Protein AF-A0A8T4M725-F1 (afdb_monomer_lite)

Sequence (139 aa):
MNHLEKFENYHKRKILRELKQAGILLTEINIPVIISETSFQIRSKKHSEQCPYYAQEKPCHDIKDLNCFLCVCPEYHSDMDEGGCRINNQSGKWHSPYPYSKSGKVWDCSDCSFPHFQAHIEQYLRQNLGELRRIQDEI

Secondary structure (DSSP, 8-state):
--HHHHHHHHHHHHHHHHHHHTT----GGGHHHHHHHTBHHHHHHH-GGG-HHHHTT--SS--TT-B-TTSS-TTB-TTSTT--BTT--TT-EEE--TTSSTTS-EEE-TT--GGG-HHHHHHHHHHHHHHHHHHHHT-

Structure (mmCIF, N/CA/C/O backbone):
data_AF-A0A8T4M725-F1
#
_entry.id   AF-A0A8T4M725-F1
#
loop_
_atom_site.group_PDB
_atom_site.id
_atom_site.type_symbol
_atom_site.label_atom_id
_atom_site.label_alt_id
_atom_site.label_comp_id
_atom_site.label_asym_id
_atom_site.label_entity_id
_atom_site.label_seq_id
_atom_site.pdbx_PDB_ins_code
_atom_site.Cartn_x
_atom_site.Cartn_y
_atom_site.Cartn_z
_atom_site.occupancy
_atom_site.B_iso_or_equiv
_atom_site.auth_seq_id
_atom_site.auth_comp_id
_atom_site.auth_asym_id
_atom_site.auth_atom_id
_atom_site.pdbx_PDB_model_num
ATOM 1 N N . MET A 1 1 ? -3.349 11.760 -16.121 1.00 75.31 1 MET A N 1
ATOM 2 C CA . MET A 1 1 ? -2.938 10.543 -15.406 1.00 75.31 1 MET A CA 1
ATOM 3 C C . MET A 1 1 ? -2.791 9.371 -16.347 1.00 75.31 1 MET A C 1
ATOM 5 O O . MET A 1 1 ? -3.751 9.030 -17.044 1.00 75.31 1 MET A O 1
ATOM 9 N N . ASN A 1 2 ? -1.602 8.776 -16.364 1.00 85.56 2 ASN A N 1
ATOM 10 C CA . ASN A 1 2 ? -1.346 7.507 -17.044 1.00 85.56 2 ASN A CA 1
ATOM 11 C C . ASN A 1 2 ? -1.966 6.329 -16.248 1.00 85.56 2 ASN A C 1
ATOM 13 O O . ASN A 1 2 ? -2.697 6.533 -15.273 1.00 85.56 2 ASN A O 1
ATOM 17 N N . HIS A 1 3 ? -1.736 5.090 -16.684 1.00 86.62 3 HIS A N 1
ATOM 18 C CA . HIS A 1 3 ? -2.301 3.907 -16.024 1.00 86.62 3 HIS A CA 1
ATOM 19 C C . HIS A 1 3 ? -1.738 3.659 -14.617 1.00 86.62 3 HIS A C 1
ATOM 21 O O . HIS A 1 3 ? -2.492 3.252 -13.733 1.00 86.62 3 HIS A O 1
ATOM 27 N N . LEU A 1 4 ? -0.454 3.940 -14.400 1.00 89.19 4 LEU A N 1
ATOM 28 C CA . LEU A 1 4 ? 0.237 3.731 -13.129 1.00 89.19 4 LEU A CA 1
ATOM 29 C C . LEU A 1 4 ? -0.248 4.739 -12.081 1.00 89.19 4 LEU A C 1
ATOM 31 O O . LEU A 1 4 ? -0.639 4.349 -10.984 1.00 89.19 4 LEU A O 1
ATOM 35 N N . GLU A 1 5 ? -0.355 6.014 -12.452 1.00 91.69 5 GLU A N 1
ATOM 36 C CA . GLU A 1 5 ? -0.890 7.074 -11.590 1.00 91.69 5 GLU A CA 1
ATOM 37 C C . GLU A 1 5 ? -2.371 6.841 -11.235 1.00 91.69 5 GLU A C 1
ATOM 39 O O . GLU A 1 5 ? -2.804 7.068 -10.102 1.00 91.69 5 GLU A O 1
ATOM 44 N N . LYS A 1 6 ? -3.174 6.329 -12.180 1.00 92.31 6 LYS A N 1
ATOM 45 C CA . LYS A 1 6 ? -4.560 5.915 -11.893 1.00 92.31 6 LYS A CA 1
ATOM 46 C C . LYS A 1 6 ? -4.605 4.785 -10.865 1.00 92.31 6 LYS A C 1
ATOM 48 O O . LYS A 1 6 ? -5.453 4.824 -9.974 1.00 92.31 6 LYS A O 1
ATOM 53 N N . PHE A 1 7 ? -3.727 3.791 -10.992 1.00 91.12 7 PHE A N 1
ATOM 54 C CA . PHE A 1 7 ? -3.665 2.654 -10.076 1.00 91.12 7 PHE A CA 1
ATOM 55 C C . PHE A 1 7 ? -3.221 3.070 -8.669 1.00 91.12 7 PHE A C 1
ATOM 57 O O . PHE A 1 7 ? -3.872 2.689 -7.696 1.00 91.12 7 PHE A O 1
ATOM 64 N N . GLU A 1 8 ? -2.192 3.914 -8.559 1.00 93.44 8 GLU A N 1
ATOM 65 C CA . GLU A 1 8 ? -1.749 4.482 -7.283 1.00 93.44 8 GLU A CA 1
ATOM 66 C C . GLU A 1 8 ? -2.887 5.225 -6.579 1.00 93.44 8 GLU A C 1
ATOM 68 O O . GLU A 1 8 ? -3.222 4.928 -5.429 1.00 93.44 8 GLU A O 1
ATOM 73 N N . ASN A 1 9 ? -3.541 6.148 -7.288 1.00 93.75 9 ASN A N 1
ATOM 74 C CA . ASN A 1 9 ? -4.636 6.925 -6.722 1.00 93.75 9 ASN A CA 1
ATOM 75 C C . ASN A 1 9 ? -5.833 6.050 -6.342 1.00 93.75 9 ASN A C 1
ATOM 77 O O . ASN A 1 9 ? -6.434 6.261 -5.286 1.00 93.75 9 ASN A O 1
ATOM 81 N N . TYR A 1 10 ? -6.167 5.054 -7.164 1.00 94.69 10 TYR A N 1
ATOM 82 C CA . TYR A 1 10 ? -7.211 4.085 -6.843 1.00 94.69 10 TYR A CA 1
ATOM 83 C C . TYR A 1 10 ? -6.890 3.324 -5.552 1.00 94.69 10 TYR A C 1
ATOM 85 O O . TYR A 1 10 ? -7.731 3.280 -4.653 1.00 94.69 10 TYR A O 1
ATOM 93 N N . HIS A 1 11 ? -5.685 2.761 -5.436 1.00 93.50 11 HIS A N 1
ATOM 94 C CA . HIS A 1 11 ? -5.290 1.967 -4.276 1.00 93.50 11 HIS A CA 1
ATOM 95 C C . HIS A 1 11 ? -5.275 2.811 -2.997 1.00 93.50 11 HIS A C 1
ATOM 97 O O . HIS A 1 11 ? -5.923 2.449 -2.015 1.00 93.50 11 HIS A O 1
ATOM 103 N N . LYS A 1 12 ? -4.634 3.986 -3.039 1.00 95.69 12 LYS A N 1
ATOM 104 C CA . LYS A 1 12 ? -4.592 4.943 -1.925 1.00 95.69 12 LYS A CA 1
ATOM 105 C C . LYS A 1 12 ? -5.999 5.305 -1.444 1.00 95.69 12 LYS A C 1
ATOM 107 O O . LYS A 1 12 ? -6.312 5.165 -0.264 1.00 95.69 12 LYS A O 1
ATOM 112 N N . ARG A 1 13 ? -6.892 5.703 -2.360 1.00 96.69 13 ARG A N 1
ATOM 113 C CA . ARG A 1 13 ? -8.282 6.053 -2.017 1.00 96.69 13 ARG A CA 1
ATOM 114 C C . ARG A 1 13 ? -9.077 4.854 -1.494 1.00 96.69 13 ARG A C 1
ATOM 116 O O . ARG A 1 13 ? -9.921 5.031 -0.621 1.00 96.69 13 ARG A O 1
ATOM 123 N N . LYS A 1 14 ? -8.819 3.642 -1.994 1.00 96.56 14 LYS A N 1
ATOM 124 C CA . LYS A 1 14 ? -9.477 2.416 -1.520 1.00 96.56 14 LYS A CA 1
ATOM 125 C C . LYS A 1 14 ? -9.165 2.146 -0.046 1.00 96.56 14 LYS A C 1
ATOM 127 O O . LYS A 1 14 ? -10.100 2.017 0.736 1.00 96.56 14 LYS A O 1
ATOM 132 N N . ILE A 1 15 ? -7.885 2.142 0.334 1.00 97.00 15 ILE A N 1
ATOM 133 C CA . ILE A 1 15 ? -7.462 1.923 1.727 1.00 97.00 15 ILE A CA 1
ATOM 134 C C . ILE A 1 15 ? -8.044 3.002 2.650 1.00 97.00 15 ILE A C 1
ATOM 136 O O . ILE A 1 15 ? -8.612 2.688 3.693 1.00 97.00 15 ILE A O 1
ATOM 140 N N . LEU A 1 16 ? -7.972 4.278 2.252 1.00 97.81 16 LEU A N 1
ATOM 141 C CA . LEU A 1 16 ? -8.519 5.382 3.053 1.00 97.81 16 LEU A CA 1
ATOM 142 C C . LEU A 1 16 ? -10.039 5.277 3.246 1.00 97.81 16 LEU A C 1
ATOM 144 O O . LEU A 1 16 ? -10.537 5.564 4.339 1.00 97.81 16 LEU A O 1
ATOM 148 N N . ARG A 1 17 ? -10.772 4.837 2.215 1.00 97.75 17 ARG A N 1
ATOM 149 C CA . ARG A 1 17 ? -12.215 4.577 2.298 1.00 97.75 17 ARG A CA 1
ATOM 150 C C . ARG A 1 17 ? -12.529 3.454 3.280 1.00 97.75 17 ARG A C 1
ATOM 152 O O . ARG A 1 17 ? -13.437 3.611 4.087 1.00 97.75 17 ARG A O 1
ATOM 159 N N . GLU A 1 18 ? -11.788 2.352 3.224 1.00 97.25 18 GLU A N 1
ATOM 160 C CA . GLU A 1 18 ? -11.969 1.211 4.132 1.00 97.25 18 GLU A CA 1
ATOM 161 C C . GLU A 1 18 ? -11.726 1.618 5.589 1.00 97.25 18 GLU A C 1
ATOM 163 O O . GLU A 1 18 ? -12.551 1.329 6.453 1.00 97.25 18 GLU A O 1
ATOM 168 N N . LEU A 1 19 ? -10.662 2.384 5.854 1.00 97.75 19 LEU A N 1
ATOM 169 C CA . LEU A 1 19 ? -10.391 2.940 7.183 1.00 97.75 19 LEU A CA 1
ATOM 170 C C . LEU A 1 19 ? -11.533 3.852 7.657 1.00 97.75 19 LEU A C 1
ATOM 172 O O . LEU A 1 19 ? -11.991 3.720 8.789 1.00 97.75 19 LEU A O 1
ATOM 176 N N . LYS A 1 20 ? -12.053 4.722 6.778 1.00 97.44 20 LYS A N 1
ATOM 177 C CA . LYS A 1 20 ? -13.187 5.610 7.093 1.00 97.44 20 LYS A CA 1
ATOM 178 C C . LYS A 1 20 ? -14.444 4.812 7.438 1.00 97.44 20 LYS A C 1
ATOM 180 O O . LYS A 1 20 ? -15.104 5.105 8.430 1.00 97.44 20 LYS A O 1
ATOM 185 N N . GLN A 1 21 ? -14.757 3.786 6.648 1.00 96.75 21 GLN A N 1
ATOM 186 C CA . GLN A 1 21 ? -15.901 2.894 6.868 1.00 96.75 21 GLN A CA 1
ATOM 187 C C . GLN A 1 21 ? -15.769 2.085 8.163 1.00 96.75 21 GLN A C 1
ATOM 189 O O . GLN A 1 21 ? -16.773 1.819 8.817 1.00 96.75 21 GLN A O 1
ATOM 194 N N . ALA A 1 22 ? -14.542 1.752 8.566 1.00 96.50 22 ALA A N 1
ATOM 195 C CA . ALA A 1 22 ? -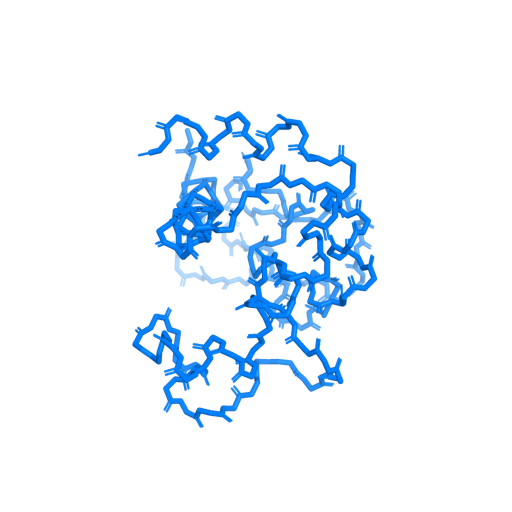14.240 1.129 9.852 1.00 96.50 22 ALA A CA 1
ATOM 196 C C . ALA A 1 22 ? -14.245 2.119 11.039 1.00 96.50 22 ALA A C 1
ATOM 198 O O . ALA A 1 22 ? -13.968 1.718 12.167 1.00 96.50 22 ALA A O 1
ATOM 199 N N . GLY A 1 23 ? -14.532 3.408 10.811 1.00 97.00 23 GLY A N 1
ATOM 200 C CA . GLY A 1 23 ? -14.507 4.446 11.847 1.00 97.00 23 GLY A CA 1
ATOM 201 C C . GLY A 1 23 ? -13.097 4.869 12.279 1.00 97.00 23 GLY A C 1
ATOM 202 O O . GLY A 1 23 ? -12.937 5.533 13.302 1.00 97.00 23 GLY A O 1
ATOM 203 N N . ILE A 1 24 ? -12.065 4.502 11.515 1.00 97.50 24 ILE A N 1
ATOM 204 C CA . ILE A 1 24 ? -10.667 4.819 11.807 1.00 97.50 24 ILE A CA 1
ATOM 205 C C . ILE A 1 24 ? -10.311 6.149 11.140 1.00 97.50 24 ILE A C 1
ATOM 207 O O . ILE A 1 24 ? -10.091 6.242 9.930 1.00 97.50 24 ILE A O 1
ATOM 211 N N . LEU A 1 25 ? -10.240 7.190 11.966 1.00 95.56 25 LEU A N 1
ATOM 212 C CA . LEU A 1 25 ? -9.823 8.525 11.545 1.00 95.56 25 LEU A CA 1
ATOM 213 C C . LEU A 1 25 ? -8.299 8.619 11.419 1.00 95.56 25 LEU A C 1
ATOM 215 O O . LEU A 1 25 ? -7.567 8.086 12.255 1.00 95.56 25 LEU A O 1
ATOM 219 N N . LEU A 1 26 ? -7.826 9.369 10.425 1.00 97.06 26 LEU A N 1
ATOM 220 C CA . LEU A 1 26 ? -6.406 9.646 10.192 1.00 97.06 26 LEU A CA 1
ATOM 221 C C . LEU A 1 26 ? -5.894 10.679 11.213 1.00 97.06 26 LEU A C 1
ATOM 223 O O . LEU A 1 26 ? -5.912 11.890 10.984 1.00 97.06 26 LEU A O 1
ATOM 227 N N . THR A 1 27 ? -5.455 10.181 12.371 1.00 97.12 27 THR A N 1
ATOM 228 C CA . THR A 1 27 ? -4.851 10.962 13.463 1.00 97.12 27 THR A CA 1
ATOM 229 C C . THR A 1 27 ? -3.556 10.303 13.944 1.00 97.12 27 THR A C 1
ATOM 231 O O . THR A 1 27 ? -3.397 9.093 13.799 1.00 97.12 27 THR A O 1
ATOM 234 N N . GLU A 1 28 ? -2.654 11.073 14.563 1.00 97.31 28 GLU A N 1
ATOM 235 C CA . GLU A 1 28 ? -1.399 10.555 15.141 1.00 97.31 28 GLU A CA 1
ATOM 236 C C . GLU A 1 28 ? -1.641 9.402 16.130 1.00 97.31 28 GLU A C 1
ATOM 238 O O . GLU A 1 28 ? -0.921 8.406 16.122 1.00 97.31 28 GLU A O 1
ATOM 243 N N . ILE A 1 29 ? -2.695 9.508 16.948 1.00 97.94 29 ILE A N 1
ATOM 244 C CA . ILE A 1 29 ? -3.077 8.495 17.946 1.00 97.94 29 ILE A CA 1
ATOM 245 C C . ILE A 1 29 ? -3.502 7.187 17.268 1.00 97.94 29 ILE A C 1
ATOM 247 O O . ILE A 1 29 ? -3.253 6.104 17.794 1.00 97.94 29 ILE A O 1
ATOM 251 N N . ASN A 1 30 ? -4.105 7.278 16.083 1.00 98.31 30 ASN A N 1
ATOM 252 C CA . ASN A 1 30 ? -4.588 6.123 15.339 1.00 98.31 30 ASN A CA 1
ATOM 253 C C . ASN A 1 30 ? -3.530 5.502 14.420 1.00 98.31 30 ASN A C 1
ATOM 255 O O . ASN A 1 30 ? -3.817 4.465 13.833 1.00 98.31 30 ASN A O 1
ATOM 259 N N . ILE A 1 31 ? -2.319 6.057 14.295 1.00 98.50 31 ILE A N 1
ATOM 260 C CA . ILE A 1 31 ? -1.262 5.474 13.445 1.00 98.50 31 ILE A CA 1
ATOM 261 C C . ILE A 1 31 ? -1.006 3.987 13.761 1.00 98.50 31 ILE A C 1
ATOM 263 O O . ILE A 1 31 ? -1.027 3.186 12.823 1.00 98.50 31 ILE A O 1
ATOM 267 N N . PRO A 1 32 ? -0.861 3.557 15.032 1.00 98.38 32 PRO A N 1
ATOM 268 C CA . PRO A 1 32 ? -0.705 2.136 15.351 1.00 98.38 32 PRO A CA 1
ATOM 269 C C . PRO A 1 32 ? -1.909 1.284 14.926 1.00 98.38 32 PRO A C 1
ATOM 271 O O . PRO A 1 32 ? -1.742 0.156 14.462 1.00 98.38 32 PRO A O 1
ATOM 274 N N . VAL A 1 33 ? -3.124 1.831 15.040 1.00 98.44 33 VAL A N 1
ATOM 275 C CA . VAL A 1 33 ? -4.365 1.160 14.619 1.00 98.44 33 VAL A CA 1
ATOM 276 C C . VAL A 1 33 ? -4.408 1.021 13.099 1.00 98.44 33 VAL A C 1
ATOM 278 O O . VAL A 1 33 ? -4.707 -0.058 12.599 1.00 98.44 33 VAL A O 1
ATOM 281 N N . ILE A 1 34 ? -4.046 2.073 12.360 1.00 98.50 34 ILE A N 1
ATOM 282 C CA . ILE A 1 34 ? -3.968 2.067 10.893 1.00 98.50 34 ILE A CA 1
ATOM 283 C C . ILE A 1 34 ? -2.971 1.006 10.428 1.00 98.50 34 ILE A C 1
ATOM 285 O O . ILE A 1 34 ? -3.300 0.199 9.560 1.00 98.50 34 ILE A O 1
ATOM 289 N N . ILE A 1 35 ? -1.778 0.965 11.026 1.00 98.38 35 ILE A N 1
ATOM 290 C CA . ILE A 1 35 ? -0.756 -0.043 10.728 1.00 98.38 35 ILE A CA 1
ATOM 291 C C . ILE A 1 35 ? -1.300 -1.451 11.004 1.00 98.38 35 ILE A C 1
ATOM 293 O O . ILE A 1 35 ? -1.195 -2.326 10.150 1.00 98.38 35 ILE A O 1
ATOM 297 N N . SER A 1 36 ? -1.930 -1.686 12.154 1.00 98.12 36 SER A N 1
ATOM 298 C CA . SER A 1 36 ? -2.493 -3.002 12.472 1.00 98.12 36 SER A CA 1
ATOM 299 C C . SER A 1 36 ? -3.581 -3.424 11.475 1.00 98.12 36 SER A C 1
ATOM 301 O O . SER A 1 36 ? -3.514 -4.519 10.910 1.00 98.12 36 SER A O 1
ATOM 303 N N . GLU A 1 37 ? -4.532 -2.535 11.188 1.00 98.06 37 GLU A N 1
ATOM 304 C CA . GLU A 1 37 ? -5.683 -2.807 10.323 1.00 98.06 37 GLU A CA 1
ATOM 305 C C . GLU A 1 37 ? -5.282 -3.056 8.863 1.00 98.06 37 GLU A C 1
ATOM 307 O O . GLU A 1 37 ? -5.932 -3.807 8.136 1.00 98.06 37 GLU A O 1
ATOM 312 N N . THR A 1 38 ? -4.174 -2.457 8.433 1.00 97.81 38 THR A N 1
ATOM 313 C CA . THR A 1 38 ? -3.640 -2.616 7.076 1.00 97.81 38 THR A CA 1
ATOM 314 C C . THR A 1 38 ? -2.539 -3.665 6.956 1.00 97.81 38 THR A C 1
ATOM 316 O O . THR A 1 38 ? -2.014 -3.879 5.860 1.00 97.81 38 THR A O 1
ATOM 319 N N . SER A 1 39 ? -2.230 -4.379 8.041 1.00 97.81 39 SER A N 1
ATOM 320 C CA . SER A 1 39 ? -1.335 -5.534 8.005 1.00 97.81 39 SER A CA 1
ATOM 321 C C . SER A 1 39 ? -1.877 -6.640 7.096 1.00 97.81 39 SER A C 1
ATOM 323 O O . SER A 1 39 ? -3.090 -6.832 6.973 1.00 97.81 39 SER A O 1
ATOM 325 N N . PHE A 1 40 ? -0.979 -7.423 6.495 1.00 97.75 40 PHE A N 1
ATOM 326 C CA . PHE A 1 40 ? -1.358 -8.593 5.704 1.00 97.75 40 PHE A CA 1
ATOM 327 C C . PHE A 1 40 ? -2.253 -9.548 6.493 1.00 97.75 40 PHE A C 1
ATOM 329 O O . PHE A 1 40 ? -3.259 -10.009 5.969 1.00 97.75 40 PHE A O 1
ATOM 336 N N . GLN A 1 41 ? -1.922 -9.801 7.762 1.00 97.00 41 GLN A N 1
ATOM 337 C CA . GLN A 1 41 ? -2.647 -10.742 8.619 1.00 97.00 41 GLN A CA 1
ATOM 338 C C . GLN A 1 41 ? -4.112 -10.349 8.850 1.00 97.00 41 GLN A C 1
ATOM 340 O O . GLN A 1 41 ? -4.969 -11.224 8.988 1.00 97.00 41 GLN A O 1
ATOM 345 N N . ILE A 1 42 ? -4.401 -9.047 8.931 1.00 97.31 42 ILE A N 1
ATOM 346 C CA . ILE A 1 42 ? -5.766 -8.542 9.099 1.00 97.31 42 ILE A CA 1
ATOM 347 C C . ILE A 1 42 ? -6.467 -8.443 7.747 1.00 97.31 42 ILE A C 1
ATOM 349 O O . ILE A 1 42 ? -7.598 -8.919 7.600 1.00 97.31 42 ILE A O 1
ATOM 353 N N . ARG A 1 43 ? -5.790 -7.889 6.736 1.00 96.62 43 ARG A N 1
ATOM 354 C CA . ARG A 1 43 ? -6.373 -7.722 5.403 1.00 96.62 43 ARG A CA 1
ATOM 355 C C . ARG A 1 43 ? -6.666 -9.048 4.712 1.00 96.62 43 ARG A C 1
ATOM 357 O O . ARG A 1 43 ? -7.690 -9.133 4.043 1.00 96.62 43 ARG A O 1
ATOM 364 N N . SER A 1 44 ? -5.853 -10.087 4.911 1.00 96.94 44 SER A N 1
ATOM 365 C CA . SER A 1 44 ? -6.106 -11.408 4.323 1.00 96.94 44 SER A CA 1
ATOM 366 C C . SER A 1 44 ? -7.442 -12.000 4.769 1.00 96.94 44 SER A C 1
ATOM 368 O O . SER A 1 44 ? -8.151 -12.599 3.966 1.00 96.94 44 SER A O 1
ATOM 370 N N . LYS A 1 45 ? -7.830 -11.738 6.022 1.00 96.81 45 LYS A N 1
ATOM 371 C CA . LYS A 1 45 ? -9.081 -12.212 6.626 1.00 96.81 45 LYS A CA 1
ATOM 372 C C . LYS A 1 45 ? -10.284 -11.341 6.268 1.00 96.81 45 LYS A C 1
ATOM 374 O O . LYS A 1 45 ? -11.356 -11.863 5.992 1.00 96.81 45 LYS A O 1
ATOM 379 N N . LYS A 1 46 ? -10.126 -10.012 6.298 1.00 96.12 46 LYS A N 1
ATOM 380 C CA . LYS A 1 46 ? -11.233 -9.057 6.077 1.00 96.12 46 LYS A CA 1
ATOM 381 C C . LYS A 1 46 ? -11.523 -8.784 4.602 1.00 96.12 46 LYS A C 1
ATOM 383 O O . LYS A 1 46 ? -12.633 -8.393 4.251 1.00 96.12 46 LYS A O 1
ATOM 388 N N . HIS A 1 47 ? -10.520 -8.950 3.746 1.00 95.31 47 HIS A N 1
ATOM 389 C CA . HIS A 1 47 ? -10.534 -8.493 2.361 1.00 95.31 47 HIS A CA 1
ATOM 390 C C . HIS A 1 47 ? -9.999 -9.563 1.394 1.00 95.31 47 HIS A C 1
ATOM 392 O O . HIS A 1 47 ? -9.351 -9.215 0.408 1.00 95.31 47 HIS A O 1
ATOM 398 N N . SER A 1 48 ? -10.267 -10.848 1.656 1.00 95.44 48 SER A N 1
ATOM 399 C CA . SER A 1 48 ? -9.720 -12.005 0.918 1.00 95.44 48 SER A CA 1
ATOM 400 C C . SER A 1 48 ? -9.804 -11.886 -0.611 1.00 95.44 48 SER A C 1
ATOM 402 O O . SER A 1 48 ? -8.840 -12.192 -1.307 1.00 95.44 48 SER A O 1
ATOM 404 N N . GLU A 1 49 ? -10.905 -11.354 -1.143 1.00 96.19 49 GLU A N 1
ATOM 405 C CA . GLU A 1 49 ? -11.139 -11.203 -2.589 1.00 96.19 49 GLU A CA 1
ATOM 406 C C . GLU A 1 49 ? -10.370 -10.040 -3.240 1.00 96.19 49 GLU A C 1
ATOM 408 O O . GLU A 1 49 ? -10.317 -9.919 -4.462 1.00 96.19 49 GLU A O 1
ATOM 413 N N . GLN A 1 50 ? -9.768 -9.150 -2.448 1.00 94.75 50 GLN A N 1
ATOM 414 C CA . GLN A 1 50 ? -9.137 -7.934 -2.962 1.00 94.75 50 GLN A CA 1
ATOM 415 C C . GLN A 1 50 ? -7.694 -8.126 -3.441 1.00 94.75 50 GLN A C 1
ATOM 417 O O . GLN A 1 50 ? -7.128 -7.204 -4.032 1.00 94.75 50 GLN A O 1
ATOM 422 N N . CYS A 1 51 ? -7.085 -9.274 -3.143 1.00 94.62 51 CYS A N 1
ATOM 423 C CA . CYS A 1 51 ? -5.720 -9.602 -3.528 1.00 94.62 51 CYS A CA 1
ATOM 424 C C . CYS A 1 51 ? -5.556 -11.129 -3.618 1.00 94.62 51 CYS A C 1
ATOM 426 O O . CYS A 1 51 ? -5.929 -11.828 -2.676 1.00 94.62 51 CYS A O 1
ATOM 428 N N . PRO A 1 52 ? -4.928 -11.673 -4.676 1.00 95.56 52 PRO A N 1
ATOM 429 C CA . PRO A 1 52 ? -4.682 -13.113 -4.787 1.00 95.56 52 PRO A CA 1
ATOM 430 C C . PRO A 1 52 ? -3.898 -13.708 -3.607 1.00 95.56 52 PRO A C 1
ATOM 432 O O . PRO A 1 52 ? -4.116 -14.860 -3.245 1.00 95.56 52 PRO A O 1
ATOM 435 N N . TYR A 1 53 ? -3.004 -12.925 -2.995 1.00 95.81 53 TYR A N 1
ATOM 436 C CA . TYR A 1 53 ? -2.213 -13.325 -1.825 1.00 95.81 53 TYR A CA 1
ATOM 437 C C . TYR A 1 53 ? -3.049 -13.382 -0.540 1.00 95.81 53 TYR A C 1
ATOM 439 O O . TYR A 1 53 ? -2.802 -14.217 0.327 1.00 95.81 53 TYR A O 1
ATOM 447 N N . TYR A 1 54 ? -4.080 -12.538 -0.437 1.00 96.75 54 TYR A N 1
ATOM 448 C CA . TYR A 1 54 ? -5.045 -12.597 0.660 1.00 96.75 54 TYR A CA 1
ATOM 449 C C . TYR A 1 54 ? -5.885 -13.869 0.575 1.00 96.75 54 TYR A C 1
ATOM 451 O O . TYR A 1 54 ? -5.958 -14.601 1.554 1.00 96.7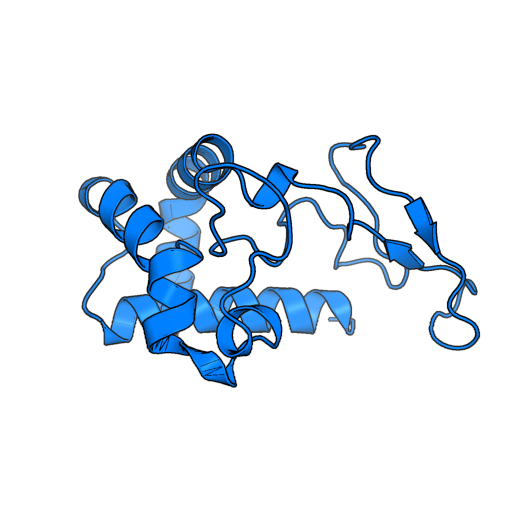5 54 TYR A O 1
ATOM 459 N N . ALA A 1 55 ? -6.431 -14.172 -0.607 1.00 97.00 55 ALA A N 1
ATOM 460 C CA . ALA A 1 55 ? -7.215 -15.385 -0.847 1.00 97.00 55 ALA A CA 1
ATOM 461 C C . ALA A 1 55 ? -6.428 -16.682 -0.591 1.00 97.00 55 ALA A C 1
ATOM 463 O O . ALA A 1 55 ? -7.006 -17.696 -0.216 1.00 97.00 55 ALA A O 1
ATOM 464 N N . GLN A 1 56 ? -5.110 -16.655 -0.800 1.00 96.38 56 GLN A N 1
ATOM 465 C CA . GLN A 1 56 ? -4.223 -17.792 -0.543 1.00 96.38 56 GLN A CA 1
ATOM 466 C C . GLN A 1 56 ? -3.697 -17.849 0.895 1.00 96.38 56 GLN A C 1
ATOM 468 O O . GLN A 1 56 ? -2.987 -18.796 1.225 1.00 96.38 56 GLN A O 1
ATOM 473 N N . GLU A 1 57 ? -3.970 -16.828 1.712 1.00 94.81 57 GLU A N 1
ATOM 474 C CA . GLU A 1 57 ? -3.384 -16.646 3.045 1.00 94.81 57 GLU A CA 1
ATOM 475 C C . GLU A 1 57 ? -1.842 -16.722 3.053 1.00 94.81 57 GLU A C 1
ATOM 477 O O . GLU A 1 57 ? -1.222 -17.095 4.048 1.00 94.81 57 GLU A O 1
ATOM 482 N N . LYS A 1 58 ? -1.201 -16.331 1.942 1.00 95.25 58 LYS A N 1
ATOM 483 C CA . LYS A 1 58 ? 0.262 -16.316 1.783 1.00 95.25 58 LYS A CA 1
ATOM 484 C C . LYS A 1 58 ? 0.769 -14.896 1.538 1.00 95.25 58 LYS A C 1
ATOM 486 O O . LYS A 1 58 ? 0.243 -14.241 0.641 1.00 95.25 58 LYS A O 1
ATOM 491 N N . PRO A 1 59 ? 1.773 -14.405 2.286 1.00 94.69 59 PRO A N 1
ATOM 492 C CA . PRO A 1 59 ? 2.314 -13.065 2.074 1.00 94.69 59 PRO A CA 1
ATOM 493 C C . PRO A 1 59 ? 2.990 -12.949 0.698 1.00 94.69 59 PRO A C 1
ATOM 495 O O . PRO A 1 59 ? 3.531 -13.926 0.182 1.00 94.69 59 PRO A O 1
ATOM 498 N N . CYS A 1 60 ? 2.959 -11.753 0.100 1.00 93.44 60 CYS A N 1
ATOM 499 C CA . CYS A 1 60 ? 3.618 -11.486 -1.185 1.00 93.44 60 CYS A CA 1
ATOM 500 C C . CYS A 1 60 ? 5.144 -11.352 -1.067 1.00 93.44 60 CYS A C 1
ATOM 502 O O . CYS A 1 60 ? 5.853 -11.674 -2.016 1.00 93.44 60 CYS A O 1
ATOM 504 N N . HIS A 1 61 ? 5.641 -10.940 0.102 1.00 90.88 61 HIS A N 1
ATOM 505 C CA . HIS A 1 61 ? 7.065 -10.877 0.435 1.00 90.88 61 HIS A CA 1
ATOM 506 C C . HIS A 1 61 ? 7.325 -11.626 1.735 1.00 90.88 61 HIS A C 1
ATOM 508 O O . HIS A 1 61 ? 6.523 -11.560 2.667 1.00 90.88 61 HIS A O 1
ATOM 514 N N . ASP A 1 62 ? 8.462 -12.309 1.817 1.00 90.81 62 ASP A N 1
ATOM 515 C CA . ASP A 1 62 ? 8.876 -13.014 3.031 1.00 90.81 62 ASP A CA 1
ATOM 516 C C . ASP A 1 62 ? 9.541 -12.046 4.018 1.00 90.81 62 ASP A C 1
ATOM 518 O O . ASP A 1 62 ? 10.760 -12.011 4.186 1.00 90.81 62 ASP A O 1
ATOM 522 N N . ILE A 1 63 ? 8.723 -11.185 4.624 1.00 92.44 63 ILE A N 1
ATOM 523 C CA . ILE A 1 63 ? 9.148 -10.290 5.697 1.00 92.44 63 ILE A CA 1
ATOM 524 C C . ILE A 1 63 ? 8.246 -10.453 6.909 1.00 92.44 63 ILE A C 1
ATOM 526 O O . ILE A 1 63 ? 7.033 -10.665 6.809 1.00 92.44 63 ILE A O 1
ATOM 530 N N . LYS A 1 64 ? 8.853 -10.296 8.083 1.00 90.00 64 LYS A N 1
ATOM 531 C CA . LYS A 1 64 ? 8.105 -10.216 9.328 1.00 90.00 64 LYS A CA 1
ATOM 532 C C . LYS A 1 64 ? 7.226 -8.960 9.308 1.00 90.00 64 LYS A C 1
ATOM 534 O O . LYS A 1 64 ? 7.680 -7.896 8.897 1.00 90.00 64 LYS A O 1
ATOM 539 N N . ASP A 1 65 ? 5.985 -9.105 9.767 1.00 92.62 65 ASP A N 1
ATOM 540 C CA . ASP A 1 65 ? 5.028 -8.005 9.932 1.00 92.62 65 ASP A CA 1
ATOM 541 C C . ASP A 1 65 ? 4.705 -7.255 8.620 1.00 92.62 65 ASP A C 1
ATOM 543 O O . ASP A 1 65 ? 4.569 -6.031 8.602 1.00 92.62 65 ASP A O 1
ATOM 547 N N . LEU A 1 66 ? 4.554 -7.999 7.510 1.00 96.75 66 LEU A N 1
ATOM 548 C CA . LEU A 1 66 ? 4.183 -7.446 6.202 1.00 96.75 66 LEU A CA 1
ATOM 549 C C . LEU A 1 66 ? 2.923 -6.582 6.297 1.00 96.75 66 LEU A C 1
ATOM 551 O O . LEU A 1 66 ? 1.854 -7.041 6.717 1.00 96.75 66 LEU A O 1
ATOM 555 N N . ASN A 1 67 ? 3.033 -5.339 5.837 1.00 97.81 67 ASN A N 1
ATOM 556 C CA . ASN A 1 67 ? 1.934 -4.389 5.830 1.00 97.81 67 ASN A CA 1
ATOM 557 C C . ASN A 1 67 ? 1.588 -3.933 4.409 1.00 97.81 67 ASN A C 1
ATOM 559 O O . ASN A 1 67 ? 2.460 -3.778 3.561 1.00 97.81 67 ASN A O 1
ATOM 563 N N . CYS A 1 68 ? 0.299 -3.755 4.129 1.00 96.94 68 CYS A N 1
ATOM 564 C CA . CYS A 1 68 ? -0.207 -3.481 2.791 1.00 96.94 68 CYS A CA 1
ATOM 565 C C . CYS A 1 68 ? -0.721 -2.044 2.596 1.00 96.94 68 CYS A C 1
ATOM 567 O O . CYS A 1 68 ? -1.277 -1.772 1.537 1.00 96.94 68 CYS A O 1
ATOM 569 N N . PHE A 1 69 ? -0.555 -1.132 3.564 1.00 97.75 69 PHE A N 1
ATOM 570 C CA . PHE A 1 69 ? -0.980 0.272 3.435 1.00 97.75 69 PHE A CA 1
ATOM 571 C C . PHE A 1 69 ? -0.356 0.949 2.207 1.00 97.75 69 PHE A C 1
ATOM 573 O O . PHE A 1 69 ? -1.062 1.574 1.420 1.00 97.75 69 PHE A O 1
ATOM 580 N N . LEU A 1 70 ? 0.956 0.771 2.016 1.00 96.75 70 LEU A N 1
ATOM 581 C CA . LEU A 1 70 ? 1.704 1.258 0.851 1.00 96.75 70 LEU A CA 1
ATOM 582 C C . LEU A 1 70 ? 1.940 0.150 -0.180 1.00 96.75 70 LEU A C 1
ATOM 584 O O . LEU A 1 70 ? 2.975 0.135 -0.835 1.00 96.75 70 LEU A O 1
ATOM 588 N N . CYS A 1 71 ? 1.004 -0.792 -0.358 1.00 93.75 71 CYS A N 1
ATOM 589 C CA . CYS A 1 71 ? 1.181 -1.843 -1.371 1.00 93.75 71 CYS A CA 1
ATOM 590 C C . CYS A 1 71 ? 1.454 -1.257 -2.768 1.00 93.75 71 CYS A C 1
ATOM 592 O O . CYS A 1 71 ? 2.156 -1.875 -3.567 1.00 93.75 71 CYS A O 1
ATOM 594 N N . VAL A 1 72 ? 0.952 -0.046 -3.040 1.00 93.19 72 VAL A N 1
ATOM 595 C CA . VAL A 1 72 ? 1.527 0.819 -4.072 1.00 93.19 72 VAL A CA 1
ATOM 596 C C . VAL A 1 72 ? 2.533 1.767 -3.428 1.00 93.19 72 VAL A C 1
ATOM 598 O O . VAL A 1 72 ? 2.172 2.604 -2.601 1.00 93.19 72 VAL A O 1
ATOM 601 N N . CYS A 1 73 ? 3.799 1.614 -3.815 1.00 95.06 73 CYS A N 1
ATOM 602 C CA . CYS A 1 73 ? 4.910 2.372 -3.256 1.00 95.06 73 CYS A CA 1
ATOM 603 C C . CYS A 1 73 ? 4.810 3.865 -3.630 1.00 95.06 73 CYS A C 1
ATOM 605 O O . CYS A 1 73 ? 4.759 4.167 -4.824 1.00 95.06 73 CYS A O 1
ATOM 607 N N . PRO A 1 74 ? 4.863 4.799 -2.661 1.00 94.38 74 PRO A N 1
ATOM 608 C CA . PRO A 1 74 ? 4.842 6.238 -2.947 1.00 94.38 74 PRO A CA 1
ATOM 609 C C . PRO A 1 74 ? 6.122 6.723 -3.648 1.00 94.38 74 PRO A C 1
ATOM 611 O O . PRO A 1 74 ? 6.125 7.762 -4.301 1.00 94.38 74 PRO A O 1
ATOM 614 N N . GLU A 1 75 ? 7.207 5.948 -3.560 1.00 95.50 75 GLU A N 1
ATOM 615 C CA . GLU A 1 75 ? 8.468 6.234 -4.248 1.00 95.50 75 GLU A CA 1
ATOM 616 C C . GLU A 1 75 ? 8.499 5.708 -5.689 1.00 95.50 75 GLU A C 1
ATOM 618 O O . GLU A 1 75 ? 9.507 5.863 -6.382 1.00 95.50 75 GLU A O 1
ATOM 623 N N . TYR A 1 76 ? 7.433 5.058 -6.162 1.00 95.50 76 TYR A N 1
ATOM 624 C CA . TYR A 1 76 ? 7.336 4.652 -7.559 1.00 95.50 76 TYR A CA 1
ATOM 625 C C . TYR A 1 76 ? 7.038 5.871 -8.441 1.00 95.50 76 TYR A C 1
ATOM 627 O O . TYR A 1 76 ? 6.196 6.707 -8.112 1.00 95.50 76 TYR A O 1
ATOM 635 N N . HIS A 1 77 ? 7.708 5.979 -9.587 1.00 94.50 77 HIS A N 1
ATOM 636 C CA . HIS A 1 77 ? 7.438 7.036 -10.567 1.00 94.50 77 HIS A CA 1
ATOM 637 C C . HIS A 1 77 ? 6.184 6.734 -11.390 1.00 94.50 77 HIS A C 1
ATOM 639 O O . HIS A 1 77 ? 6.244 6.440 -12.581 1.00 94.50 77 HIS A O 1
ATOM 645 N N . SER A 1 78 ? 5.027 6.781 -10.737 1.00 92.50 78 SER A N 1
ATOM 646 C CA . SER A 1 78 ? 3.728 6.543 -11.364 1.00 92.50 78 SER A CA 1
ATOM 647 C C . SER A 1 78 ? 3.355 7.607 -12.399 1.00 92.50 78 SER A C 1
ATOM 649 O O . SER A 1 78 ? 2.500 7.356 -13.235 1.00 92.50 78 SER A O 1
ATOM 651 N N . ASP A 1 79 ? 4.013 8.765 -12.388 1.00 91.94 79 ASP A N 1
ATOM 652 C CA . ASP A 1 79 ? 3.889 9.865 -13.347 1.00 91.94 79 ASP A CA 1
ATOM 653 C C . ASP A 1 79 ? 4.574 9.585 -14.698 1.00 91.94 79 ASP A C 1
ATOM 655 O O . ASP A 1 79 ? 4.303 10.280 -15.679 1.00 91.94 79 ASP A O 1
ATOM 659 N N . MET A 1 80 ? 5.395 8.533 -14.788 1.00 90.12 80 MET A N 1
ATOM 660 C CA . MET A 1 80 ? 6.061 8.088 -16.018 1.00 90.12 80 MET A CA 1
ATOM 661 C C . MET A 1 80 ? 5.438 6.789 -16.548 1.00 90.12 80 MET A C 1
ATOM 663 O O . MET A 1 80 ? 5.124 5.896 -15.766 1.00 90.12 80 MET A O 1
ATOM 667 N N . ASP A 1 81 ? 5.284 6.656 -17.873 1.00 85.62 81 ASP A N 1
ATOM 668 C CA . ASP A 1 81 ? 4.687 5.458 -18.501 1.00 85.62 81 ASP A CA 1
ATOM 669 C C . ASP A 1 81 ? 5.515 4.189 -18.213 1.00 85.62 81 ASP A C 1
ATOM 671 O O . ASP A 1 81 ? 4.975 3.087 -18.117 1.00 85.62 81 ASP A O 1
ATOM 675 N N . GLU A 1 82 ? 6.831 4.342 -18.064 1.00 89.06 82 GLU A N 1
ATOM 676 C CA . GLU A 1 82 ? 7.776 3.271 -17.756 1.00 89.06 82 GLU A CA 1
ATOM 677 C C . GLU A 1 82 ? 7.933 2.987 -16.261 1.00 89.06 82 GLU A C 1
ATOM 679 O O . GLU A 1 82 ? 8.558 1.989 -15.906 1.00 89.06 82 GLU A O 1
ATOM 684 N N . GLY A 1 83 ? 7.418 3.843 -15.380 1.00 91.94 83 GLY A N 1
ATOM 685 C CA . GLY A 1 83 ? 7.707 3.762 -13.953 1.00 91.94 83 GLY A CA 1
ATOM 686 C C . GLY A 1 83 ? 9.122 4.213 -13.573 1.00 91.94 83 GLY A C 1
ATOM 687 O O . GLY A 1 83 ? 9.807 4.927 -14.304 1.00 91.94 83 GLY A O 1
ATOM 688 N N . GLY A 1 84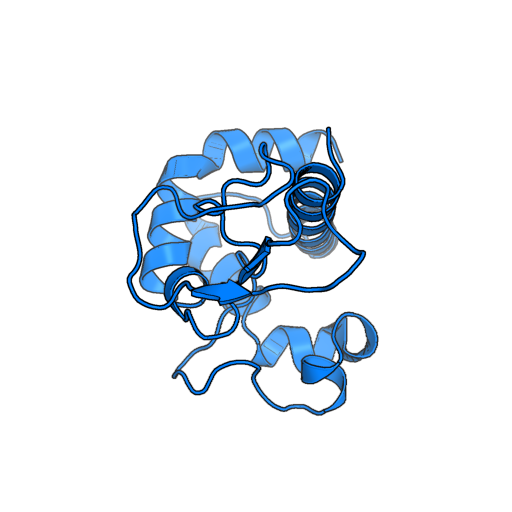 ? 9.569 3.792 -12.388 1.00 93.75 84 GLY A N 1
ATOM 689 C CA . GLY A 1 84 ? 10.886 4.108 -11.828 1.00 93.75 84 GLY A CA 1
ATOM 690 C C . GLY A 1 84 ? 10.863 4.109 -10.300 1.00 93.75 84 GLY A C 1
ATOM 691 O O . GLY A 1 84 ? 9.817 3.872 -9.697 1.00 93.75 84 GLY A O 1
ATOM 692 N N . CYS A 1 85 ? 11.998 4.413 -9.665 1.00 95.12 85 CYS A N 1
ATOM 693 C CA . CYS A 1 85 ? 12.104 4.536 -8.209 1.00 95.12 85 CYS A CA 1
ATOM 694 C C . CYS A 1 85 ? 12.794 5.848 -7.805 1.00 95.12 85 CYS A C 1
ATOM 696 O O . CYS A 1 85 ? 13.981 6.025 -8.069 1.00 95.12 85 CYS A O 1
ATOM 698 N N . ARG A 1 86 ? 12.069 6.731 -7.109 1.00 95.12 86 ARG A N 1
ATOM 699 C CA . ARG A 1 86 ? 12.536 8.054 -6.650 1.00 95.12 86 ARG A CA 1
ATOM 700 C C . ARG A 1 86 ? 13.739 7.976 -5.709 1.00 95.12 86 ARG A C 1
ATOM 702 O O . ARG A 1 86 ? 14.595 8.854 -5.722 1.00 95.12 86 ARG A O 1
ATOM 709 N N . ILE A 1 87 ? 13.828 6.899 -4.931 1.00 93.88 87 ILE A N 1
ATOM 710 C CA . ILE A 1 87 ? 14.905 6.660 -3.959 1.00 93.88 87 ILE A CA 1
ATOM 711 C C . ILE A 1 87 ? 16.018 5.745 -4.488 1.00 93.88 87 ILE A C 1
ATOM 713 O O . ILE A 1 87 ? 16.907 5.374 -3.726 1.00 93.88 87 ILE A O 1
ATOM 717 N N . ASN A 1 88 ? 15.976 5.357 -5.769 1.00 91.00 88 ASN A N 1
ATOM 718 C CA . ASN A 1 88 ? 16.963 4.470 -6.397 1.00 91.00 88 ASN A CA 1
ATOM 719 C C . ASN A 1 88 ? 17.223 3.170 -5.604 1.00 91.00 88 ASN A C 1
ATOM 721 O O . ASN A 1 88 ? 18.367 2.748 -5.428 1.00 91.00 88 ASN A O 1
ATOM 725 N N . ASN A 1 89 ? 16.160 2.531 -5.100 1.00 90.69 89 ASN A N 1
ATOM 726 C CA . ASN A 1 89 ? 16.282 1.259 -4.391 1.00 90.69 89 ASN A CA 1
ATOM 727 C C . ASN A 1 89 ? 16.817 0.162 -5.334 1.00 90.69 89 ASN A C 1
ATOM 729 O O . ASN A 1 89 ? 16.293 -0.034 -6.431 1.00 90.69 89 ASN A O 1
ATOM 733 N N . GLN A 1 90 ? 17.843 -0.568 -4.889 1.00 88.50 90 GLN A N 1
ATOM 734 C CA . GLN A 1 90 ? 18.573 -1.546 -5.707 1.00 88.50 90 GLN A CA 1
ATOM 735 C C . GLN A 1 90 ? 17.772 -2.816 -6.030 1.00 88.50 90 GLN A C 1
ATOM 737 O O . GLN A 1 90 ? 18.169 -3.572 -6.911 1.00 88.50 90 GLN A O 1
ATOM 742 N N . SER A 1 91 ? 16.650 -3.060 -5.346 1.00 90.44 91 SER A N 1
ATOM 743 C CA . SER A 1 91 ? 15.769 -4.201 -5.628 1.00 90.44 91 SER A CA 1
ATOM 744 C C . SER A 1 91 ? 14.890 -4.004 -6.868 1.00 90.44 91 SER A C 1
ATOM 746 O O . SER A 1 91 ? 14.237 -4.951 -7.296 1.00 90.44 91 SER A O 1
ATOM 748 N N . GLY A 1 92 ? 14.823 -2.790 -7.427 1.00 89.50 92 GLY A N 1
ATOM 749 C CA . GLY A 1 92 ? 14.068 -2.524 -8.650 1.00 89.50 92 GLY A CA 1
ATOM 750 C C . GLY A 1 92 ? 14.829 -2.947 -9.909 1.00 89.50 92 GLY A C 1
ATOM 751 O O . GLY A 1 92 ? 16.050 -2.810 -9.986 1.00 89.50 92 GLY A O 1
ATOM 752 N N . LYS A 1 93 ? 14.107 -3.444 -10.915 1.00 91.88 93 LYS A N 1
ATOM 753 C CA . LYS A 1 93 ? 14.678 -3.938 -12.176 1.00 91.88 93 LYS A CA 1
ATOM 754 C C . LYS A 1 93 ? 13.873 -3.465 -13.381 1.00 91.88 93 LYS A C 1
ATOM 756 O O . LYS A 1 93 ? 12.661 -3.289 -13.311 1.00 91.88 93 LYS A O 1
ATOM 761 N N . TRP A 1 94 ? 14.538 -3.293 -14.520 1.00 90.31 94 TRP A N 1
ATOM 762 C CA . TRP A 1 94 ? 13.837 -3.107 -15.788 1.00 90.31 94 TRP A CA 1
ATOM 763 C C . TRP A 1 94 ? 13.310 -4.454 -16.270 1.00 90.31 94 TRP A C 1
ATOM 765 O O . TRP A 1 94 ? 14.083 -5.368 -16.549 1.00 90.31 94 TRP A O 1
ATOM 775 N N . HIS A 1 95 ? 11.996 -4.560 -16.400 1.00 88.25 95 HIS A N 1
ATOM 776 C CA . HIS A 1 95 ? 11.345 -5.657 -17.089 1.00 88.25 95 HIS A CA 1
ATOM 777 C C . HIS A 1 95 ? 11.000 -5.217 -18.515 1.00 88.25 95 HIS A C 1
ATOM 779 O O . HIS A 1 95 ? 10.695 -4.048 -18.740 1.00 88.25 95 HIS A O 1
ATOM 785 N N . SER A 1 96 ? 11.029 -6.129 -19.488 1.00 82.31 96 SER A N 1
ATOM 786 C CA . SER A 1 96 ? 10.675 -5.828 -20.883 1.00 82.31 96 SER A CA 1
ATOM 787 C C . SER A 1 96 ? 9.374 -6.541 -21.256 1.00 82.31 96 SER A C 1
ATOM 789 O O . SER A 1 96 ? 9.404 -7.547 -21.968 1.00 82.31 96 SER A O 1
ATOM 791 N N . PRO A 1 97 ? 8.218 -6.084 -20.739 1.00 69.06 97 PRO A N 1
ATOM 792 C CA . PRO A 1 97 ? 6.949 -6.695 -21.079 1.00 69.06 97 PRO A CA 1
ATOM 793 C C . PRO A 1 97 ? 6.569 -6.226 -22.485 1.00 69.06 97 PRO A C 1
ATOM 795 O O . PRO A 1 97 ? 5.886 -5.222 -22.658 1.00 69.06 97 PRO A O 1
ATOM 798 N N . TYR A 1 98 ? 7.030 -6.916 -23.523 1.00 58.75 98 TYR A N 1
ATOM 799 C CA . TYR A 1 98 ? 6.486 -6.717 -24.865 1.00 58.75 98 TYR A CA 1
ATOM 800 C C . TYR A 1 98 ? 5.005 -7.153 -24.871 1.00 58.75 98 TYR A C 1
ATOM 802 O O . TYR A 1 98 ? 4.736 -8.254 -24.387 1.00 58.75 98 TYR A O 1
ATOM 810 N N . PRO A 1 99 ? 4.029 -6.381 -25.400 1.00 59.88 99 PRO A N 1
ATOM 811 C CA . PRO A 1 99 ? 4.076 -5.029 -25.981 1.00 59.88 99 PRO A CA 1
ATOM 812 C C . PRO A 1 99 ? 3.457 -3.936 -25.065 1.00 59.88 99 PRO A C 1
ATOM 814 O O . PRO A 1 99 ? 2.776 -3.029 -25.537 1.00 59.88 99 PRO A O 1
ATOM 817 N N . TYR A 1 100 ? 3.623 -4.03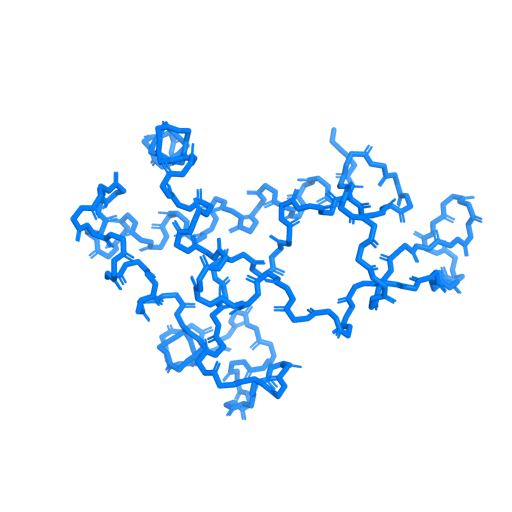2 -23.746 1.00 61.62 100 TYR A N 1
ATOM 818 C CA . TYR A 1 100 ? 2.810 -3.315 -22.753 1.00 61.62 100 TYR A CA 1
ATOM 819 C C . TYR A 1 100 ? 3.290 -1.897 -22.384 1.00 61.62 100 TYR A C 1
ATOM 821 O O . TYR A 1 100 ? 2.590 -1.207 -21.644 1.00 61.62 100 TYR A O 1
ATOM 829 N N . SER A 1 101 ? 4.435 -1.424 -22.892 1.00 67.88 101 SER A N 1
ATOM 830 C CA . SER A 1 101 ? 4.884 -0.034 -22.702 1.00 67.88 101 SER A CA 1
ATOM 831 C C . SER A 1 101 ? 5.435 0.590 -23.983 1.00 67.88 101 SER A C 1
ATOM 833 O O . SER A 1 101 ? 5.946 -0.105 -24.861 1.00 67.88 101 SER A O 1
ATOM 835 N N . LYS A 1 102 ? 5.358 1.925 -24.084 1.00 70.38 102 LYS A N 1
ATOM 836 C CA . LYS A 1 102 ? 5.837 2.679 -25.259 1.00 70.38 102 LYS A CA 1
ATOM 837 C C . LYS A 1 102 ? 7.341 2.525 -25.487 1.00 70.38 102 LYS A C 1
ATOM 839 O O . LYS A 1 102 ? 7.776 2.466 -26.631 1.00 70.38 102 LYS A O 1
ATOM 844 N N . SER A 1 103 ? 8.123 2.449 -24.411 1.00 74.31 103 SER A N 1
ATOM 845 C CA . SER A 1 103 ? 9.573 2.233 -24.475 1.00 74.31 103 SER A CA 1
ATOM 846 C C . SER A 1 103 ? 9.977 0.763 -24.639 1.00 74.31 103 SER A C 1
ATOM 848 O O . SER A 1 103 ? 11.163 0.472 -24.787 1.00 74.31 103 SER A O 1
ATOM 850 N N . GLY A 1 104 ? 9.027 -0.174 -24.555 1.00 81.12 104 GLY A N 1
ATOM 851 C CA . GLY A 1 104 ? 9.293 -1.614 -24.524 1.00 81.12 104 GLY A CA 1
ATOM 852 C C . GLY A 1 104 ? 9.804 -2.140 -23.175 1.00 81.12 104 GLY A C 1
ATOM 853 O O . GLY A 1 104 ? 10.061 -3.339 -23.055 1.00 81.12 104 GLY A O 1
ATOM 854 N N . LYS A 1 105 ? 9.939 -1.285 -22.152 1.00 85.94 105 LYS A N 1
ATOM 855 C CA . LYS A 1 105 ? 10.298 -1.666 -20.777 1.00 85.94 105 LYS A CA 1
ATOM 856 C C . LYS A 1 105 ? 9.421 -0.995 -19.712 1.00 85.94 105 LYS A C 1
ATOM 858 O O . LYS A 1 105 ? 8.862 0.074 -19.947 1.00 85.94 105 LYS A O 1
ATOM 863 N N . VAL A 1 106 ? 9.305 -1.626 -18.548 1.00 89.00 106 VAL A N 1
ATOM 864 C CA . VAL A 1 106 ? 8.616 -1.128 -17.346 1.00 89.00 106 VAL A CA 1
ATOM 865 C C . VAL A 1 106 ? 9.503 -1.397 -16.134 1.00 89.00 106 VAL A C 1
ATOM 867 O O . VAL A 1 106 ? 10.181 -2.422 -16.072 1.00 89.00 106 VAL A O 1
ATOM 870 N N . TRP A 1 107 ? 9.525 -0.473 -15.183 1.00 91.94 107 TRP A N 1
ATOM 871 C CA . TRP A 1 107 ? 10.211 -0.635 -13.913 1.00 91.94 107 TRP A CA 1
ATOM 872 C C . TRP A 1 107 ? 9.404 -1.554 -13.001 1.00 91.94 107 TRP A C 1
ATOM 874 O O . TRP A 1 107 ? 8.243 -1.277 -12.686 1.00 91.94 107 TRP A O 1
ATOM 884 N N . ASP A 1 108 ? 10.040 -2.635 -12.578 1.00 91.69 108 ASP A N 1
ATOM 885 C CA . ASP A 1 108 ? 9.478 -3.674 -11.735 1.00 91.69 108 ASP A CA 1
ATOM 886 C C . ASP A 1 108 ? 10.107 -3.610 -10.338 1.00 91.69 108 ASP A C 1
ATOM 888 O O . ASP A 1 108 ? 11.325 -3.710 -10.178 1.00 91.69 108 ASP A O 1
ATOM 892 N N . CYS A 1 109 ? 9.257 -3.430 -9.327 1.00 91.94 109 CYS A N 1
ATOM 893 C CA . CYS A 1 109 ? 9.624 -3.419 -7.912 1.00 91.94 109 CYS A CA 1
ATOM 894 C C . CYS A 1 109 ? 9.112 -4.665 -7.170 1.00 91.94 109 CYS A C 1
ATOM 896 O O . CYS A 1 109 ? 9.067 -4.635 -5.942 1.00 91.94 109 CYS A O 1
ATOM 898 N N . SER A 1 110 ? 8.710 -5.737 -7.868 1.00 89.62 110 SER A N 1
ATOM 899 C CA . SER A 1 110 ? 8.105 -6.932 -7.256 1.00 89.62 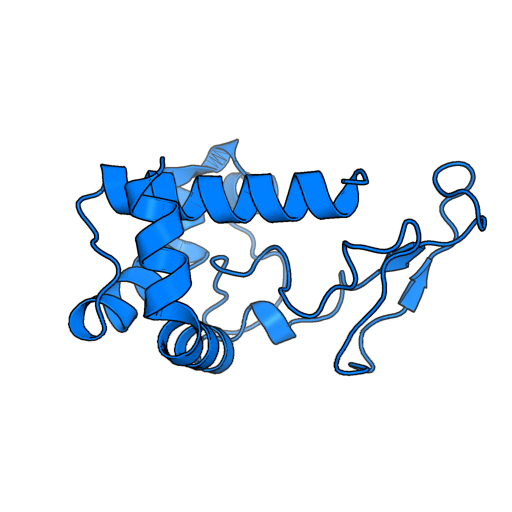110 SER A CA 1
ATOM 900 C C . SER A 1 110 ? 8.943 -7.537 -6.136 1.00 89.62 110 SER A C 1
ATOM 902 O O . SER A 1 110 ? 8.383 -8.102 -5.207 1.00 89.62 110 SER A O 1
ATOM 904 N N . ASP A 1 111 ? 10.268 -7.397 -6.196 1.00 89.94 111 ASP A N 1
ATOM 905 C CA . ASP A 1 111 ? 11.202 -7.986 -5.231 1.00 89.94 111 ASP A CA 1
ATOM 906 C C . ASP A 1 111 ? 11.561 -7.008 -4.091 1.00 89.94 111 ASP A C 1
ATOM 908 O O . ASP A 1 111 ? 12.329 -7.335 -3.186 1.00 89.94 111 ASP A O 1
ATOM 912 N N . CYS A 1 112 ? 11.022 -5.785 -4.113 1.00 93.31 112 CYS A N 1
ATOM 913 C CA . CYS A 1 112 ? 11.313 -4.746 -3.134 1.00 93.31 112 CYS A CA 1
ATOM 914 C C . CYS A 1 112 ? 10.335 -4.800 -1.952 1.00 93.31 112 CYS A C 1
ATOM 916 O O . CYS A 1 112 ? 9.134 -4.603 -2.109 1.00 93.31 112 CYS A O 1
ATOM 918 N N . SER A 1 113 ? 10.861 -4.980 -0.740 1.00 94.00 113 SER A N 1
ATOM 919 C CA . SER A 1 113 ? 10.061 -4.972 0.498 1.00 94.00 113 SER A CA 1
ATOM 920 C C . SER A 1 113 ? 9.939 -3.592 1.158 1.00 94.00 113 SER A C 1
ATOM 922 O O . SER A 1 113 ? 9.226 -3.447 2.147 1.00 94.00 113 SER A O 1
ATOM 924 N N . PHE A 1 114 ? 10.612 -2.569 0.618 1.00 94.44 114 PHE A N 1
ATOM 925 C CA . PHE A 1 114 ? 10.658 -1.216 1.184 1.00 94.44 114 PHE A CA 1
ATOM 926 C C . PHE A 1 114 ? 9.288 -0.639 1.593 1.00 94.44 114 PHE A C 1
ATOM 928 O O . PHE A 1 114 ? 9.166 -0.204 2.740 1.00 94.44 114 PHE A O 1
ATOM 935 N N . PRO A 1 115 ? 8.242 -0.674 0.740 1.00 95.44 115 PRO A N 1
ATOM 936 C CA . PRO A 1 115 ? 6.954 -0.091 1.107 1.00 95.44 115 PRO A CA 1
ATOM 937 C C . PRO A 1 115 ? 6.179 -0.913 2.150 1.00 95.44 115 PRO A C 1
ATOM 939 O O . PRO A 1 115 ? 5.178 -0.443 2.682 1.00 95.44 115 PRO A O 1
ATOM 942 N N . HIS A 1 116 ? 6.620 -2.135 2.450 1.00 95.81 116 HIS A N 1
ATOM 943 C CA . HIS A 1 116 ? 5.917 -3.062 3.333 1.00 95.81 116 HIS A CA 1
ATOM 944 C C . HIS A 1 116 ? 6.445 -3.059 4.770 1.00 95.81 116 HIS A C 1
ATOM 946 O O . HIS A 1 116 ? 5.814 -3.652 5.649 1.00 95.81 116 HIS A O 1
ATOM 952 N N . PHE A 1 117 ? 7.573 -2.391 5.033 1.00 95.31 117 PHE A N 1
ATOM 953 C CA . PHE A 1 117 ? 8.110 -2.273 6.383 1.00 95.31 117 PHE A CA 1
ATOM 954 C C . PHE A 1 117 ? 7.264 -1.327 7.231 1.00 95.31 117 PHE A C 1
ATOM 956 O O . PHE A 1 117 ? 7.076 -0.158 6.889 1.00 95.31 117 PHE A O 1
ATOM 963 N N . GLN A 1 118 ? 6.841 -1.808 8.400 1.00 95.00 118 GLN A N 1
ATOM 964 C CA . GLN A 1 118 ? 6.065 -1.022 9.356 1.00 95.00 118 GLN A CA 1
ATOM 965 C C . GLN A 1 118 ? 6.715 0.331 9.683 1.00 95.00 118 GLN A C 1
ATOM 967 O O . GLN A 1 118 ? 6.024 1.344 9.687 1.00 95.00 118 GLN A O 1
ATOM 972 N N . ALA A 1 119 ? 8.033 0.364 9.907 1.00 94.88 119 ALA A N 1
ATOM 973 C CA . ALA A 1 119 ? 8.748 1.601 10.221 1.00 94.88 119 ALA A CA 1
ATOM 974 C C . ALA A 1 119 ? 8.637 2.646 9.096 1.00 94.88 119 ALA A C 1
ATOM 976 O O . ALA A 1 119 ? 8.462 3.834 9.365 1.00 94.88 119 ALA A O 1
ATOM 977 N N . HIS A 1 120 ? 8.689 2.204 7.836 1.00 95.69 120 HIS A N 1
ATOM 978 C CA . HIS A 1 120 ? 8.547 3.100 6.693 1.00 95.69 120 HIS A CA 1
ATOM 979 C C . HIS A 1 120 ? 7.113 3.627 6.567 1.00 95.69 120 HIS A C 1
ATOM 981 O O . HIS A 1 120 ? 6.906 4.816 6.341 1.00 95.69 120 HIS A O 1
ATOM 987 N N . ILE A 1 121 ? 6.117 2.768 6.785 1.00 97.31 121 ILE A N 1
ATOM 988 C CA . ILE A 1 121 ? 4.703 3.161 6.759 1.00 97.31 121 ILE A CA 1
ATOM 989 C C . ILE A 1 121 ? 4.383 4.134 7.891 1.00 97.31 121 ILE A C 1
ATOM 991 O O . ILE A 1 121 ? 3.689 5.121 7.667 1.00 97.31 121 ILE A O 1
ATOM 995 N N . GLU A 1 122 ? 4.908 3.895 9.093 1.00 97.88 122 GLU A N 1
ATOM 996 C CA . GLU A 1 122 ? 4.756 4.812 10.219 1.00 97.88 122 GLU A CA 1
ATOM 997 C C . GLU A 1 122 ? 5.336 6.190 9.887 1.00 97.88 122 GLU A C 1
ATOM 999 O O . GLU A 1 122 ? 4.659 7.205 10.059 1.00 97.88 122 GLU A O 1
ATOM 1004 N N . GLN A 1 123 ? 6.561 6.227 9.358 1.00 97.75 123 GLN A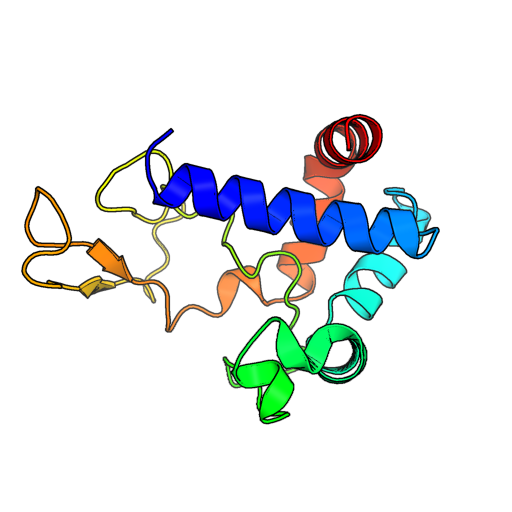 N 1
ATOM 1005 C CA . GLN A 1 123 ? 7.190 7.469 8.924 1.00 97.75 123 GLN A CA 1
ATOM 1006 C C . GLN A 1 123 ? 6.351 8.179 7.852 1.00 97.75 123 GLN A C 1
ATOM 1008 O O . GLN A 1 123 ? 6.093 9.377 7.976 1.00 97.75 123 GLN A O 1
ATOM 1013 N N . TYR A 1 124 ? 5.886 7.449 6.834 1.00 97.81 124 TYR A N 1
ATOM 1014 C CA . TYR A 1 124 ? 5.046 7.996 5.772 1.00 97.81 124 TYR A CA 1
ATOM 1015 C C . TYR A 1 124 ? 3.736 8.573 6.319 1.00 97.81 124 TYR A C 1
ATOM 1017 O O . TYR A 1 124 ? 3.364 9.689 5.957 1.00 97.81 124 TYR A O 1
ATOM 1025 N N . LEU A 1 125 ? 3.052 7.853 7.214 1.00 98.19 125 LEU A N 1
ATOM 1026 C CA . LEU A 1 125 ? 1.810 8.307 7.842 1.00 98.19 125 LEU A CA 1
ATOM 1027 C C . LEU A 1 125 ? 2.022 9.613 8.607 1.00 98.19 125 LEU A C 1
ATOM 1029 O O . LEU A 1 125 ? 1.249 10.543 8.408 1.00 98.19 125 LEU A O 1
ATOM 1033 N N . ARG A 1 126 ? 3.082 9.716 9.419 1.00 98.06 126 ARG A N 1
ATOM 1034 C CA . ARG A 1 126 ? 3.404 10.941 10.175 1.00 98.06 126 ARG A CA 1
ATOM 1035 C C . ARG A 1 126 ? 3.710 12.121 9.255 1.00 98.06 126 ARG A C 1
ATOM 1037 O O . ARG A 1 126 ? 3.233 13.228 9.480 1.00 98.06 126 ARG A O 1
ATOM 1044 N N . GLN A 1 127 ? 4.483 11.889 8.196 1.00 97.94 127 GLN A N 1
ATOM 1045 C CA . GLN A 1 127 ? 4.870 12.941 7.252 1.00 97.94 127 GLN A CA 1
ATOM 1046 C C . GLN A 1 127 ? 3.697 13.435 6.395 1.00 97.94 127 GLN A C 1
ATOM 1048 O O . GLN A 1 127 ? 3.639 14.616 6.062 1.00 97.94 127 GLN A O 1
ATOM 1053 N N . ASN A 1 128 ? 2.751 12.552 6.061 1.00 97.94 128 ASN A N 1
ATOM 1054 C CA . ASN A 1 128 ? 1.686 12.832 5.095 1.00 97.94 128 ASN A CA 1
ATOM 1055 C C . ASN A 1 128 ? 0.287 12.898 5.727 1.00 97.94 128 ASN A C 1
ATOM 1057 O O . ASN A 1 128 ? -0.708 13.006 5.007 1.00 97.94 128 ASN A O 1
ATOM 1061 N N . LEU A 1 129 ? 0.177 12.870 7.061 1.00 97.38 129 LEU A N 1
ATOM 1062 C CA . LEU A 1 129 ? -1.101 12.757 7.774 1.00 97.38 129 LEU A CA 1
ATOM 1063 C C . LEU A 1 129 ? -2.126 13.807 7.328 1.00 97.38 129 LEU A C 1
ATOM 1065 O O . LEU A 1 129 ? -3.291 13.491 7.087 1.00 97.38 129 LEU A O 1
ATOM 1069 N N . GLY A 1 130 ? -1.688 15.061 7.186 1.00 97.75 130 GLY A N 1
ATOM 1070 C CA . GLY A 1 130 ? -2.550 16.170 6.780 1.00 97.75 130 GLY A CA 1
ATOM 1071 C C . GLY A 1 130 ? -3.067 16.059 5.342 1.00 97.75 130 GLY A C 1
ATOM 1072 O O . GLY A 1 130 ? -4.184 16.487 5.062 1.00 97.75 130 GLY A O 1
ATOM 1073 N N . GLU A 1 131 ? -2.288 15.486 4.424 1.00 97.31 131 GLU A N 1
ATOM 1074 C CA . GLU A 1 131 ? -2.742 15.204 3.058 1.00 97.31 131 GLU A CA 1
ATOM 1075 C C . GLU A 1 131 ? -3.701 14.016 3.033 1.00 97.31 131 GLU A C 1
ATOM 1077 O O . GLU A 1 131 ? -4.803 14.129 2.500 1.00 97.31 131 GLU A O 1
ATOM 1082 N N . LEU A 1 132 ? -3.322 12.908 3.670 1.00 97.44 132 LEU A N 1
ATOM 1083 C CA . LEU A 1 132 ? -4.128 11.690 3.714 1.00 97.44 132 LEU A CA 1
ATOM 1084 C C . LEU A 1 132 ? -5.503 11.938 4.339 1.00 97.44 132 LEU A C 1
ATOM 1086 O O . LEU A 1 132 ? -6.502 11.425 3.838 1.00 97.44 132 LEU A O 1
ATOM 1090 N N . ARG A 1 133 ? -5.571 12.767 5.388 1.00 96.88 133 ARG A N 1
ATOM 1091 C CA . ARG A 1 133 ? -6.838 13.175 6.003 1.00 96.88 133 ARG A CA 1
ATOM 1092 C C . ARG A 1 133 ? -7.716 13.964 5.034 1.00 96.88 133 ARG A C 1
ATOM 1094 O O . ARG A 1 133 ? -8.876 13.612 4.876 1.00 96.88 133 ARG A O 1
ATOM 1101 N N . ARG A 1 134 ? -7.161 14.956 4.324 1.00 97.12 134 ARG A N 1
ATOM 1102 C CA . ARG A 1 134 ? -7.913 15.710 3.301 1.00 97.12 134 ARG A CA 1
ATOM 1103 C C . ARG A 1 134 ? -8.480 14.782 2.226 1.00 97.12 134 ARG A C 1
ATOM 1105 O O . ARG A 1 134 ? -9.657 14.874 1.906 1.00 97.12 134 ARG A O 1
ATOM 1112 N N . ILE A 1 135 ? -7.674 13.839 1.735 1.00 96.19 135 ILE A N 1
ATOM 1113 C CA . ILE A 1 135 ? -8.131 12.846 0.754 1.00 96.19 135 ILE A CA 1
ATOM 1114 C C . ILE A 1 135 ? -9.256 11.979 1.337 1.00 96.19 135 ILE A C 1
ATOM 1116 O O . ILE A 1 135 ? -10.234 11.714 0.647 1.00 96.19 135 ILE A O 1
ATOM 1120 N N . GLN A 1 136 ? -9.133 11.523 2.587 1.00 95.94 136 GLN A N 1
ATOM 1121 C CA . GLN A 1 136 ? -10.168 10.721 3.246 1.00 95.94 136 GLN A CA 1
ATOM 1122 C C . GLN A 1 136 ? -11.479 11.506 3.437 1.00 95.94 136 GLN A C 1
ATOM 1124 O O . GLN A 1 136 ? -12.559 10.927 3.304 1.00 95.94 136 GLN A O 1
ATOM 1129 N N . ASP A 1 137 ? -11.408 12.806 3.721 1.00 94.38 137 ASP A N 1
ATOM 1130 C CA . ASP A 1 137 ? -12.577 13.676 3.888 1.00 94.38 137 ASP A CA 1
ATOM 1131 C C . ASP A 1 137 ? -13.340 13.881 2.565 1.00 94.38 137 ASP A C 1
ATOM 1133 O O . ASP A 1 137 ? -14.568 13.947 2.576 1.00 94.38 137 ASP A O 1
ATOM 1137 N N . GLU A 1 138 ? -12.630 13.894 1.432 1.00 93.75 138 GLU A N 1
ATOM 1138 C CA . GLU A 1 138 ? -13.181 14.030 0.071 1.00 93.75 138 GLU A CA 1
ATOM 1139 C C . GLU A 1 138 ? -13.828 12.751 -0.503 1.00 93.75 138 GLU A C 1
ATOM 1141 O O . GLU A 1 138 ? -14.461 12.814 -1.561 1.00 93.75 138 GLU A O 1
ATOM 1146 N N . ILE A 1 139 ? -13.627 11.586 0.127 1.00 91.81 139 ILE A N 1
ATOM 1147 C CA . ILE A 1 139 ? -14.171 10.282 -0.315 1.00 91.81 139 ILE A CA 1
ATOM 1148 C C . ILE A 1 139 ? -15.473 9.952 0.407 1.00 91.81 139 ILE A C 1
ATOM 1150 O O . ILE A 1 139 ? -16.378 9.429 -0.277 1.00 91.81 139 ILE A O 1
#

Radius of gyration: 15.35 Å; chains: 1; bounding box: 34×34×44 Å

Foldseek 3Di:
DDPLVVVQLVLLLVLLQVCVVVVNALDLVCLVVSLVCQWLQNCLVVPVPVDVCSVVVHDLAPDPRFGCNPVPPPQWPSVDQQIDGVVPDVQKDWDQPPPRGPVSTHIDNSHPSQSGDSVNSSVVSVVCSVVSNVSSVVD

pLDDT: mean 92.97, std 7.37, range [58.75, 98.5]